Protein AF-A0A7H8XHR8-F1 (afdb_monomer_lite)

Structure (mmCIF, N/CA/C/O backbone):
data_AF-A0A7H8XHR8-F1
#
_entry.id   AF-A0A7H8XHR8-F1
#
loop_
_atom_site.group_PDB
_atom_site.id
_atom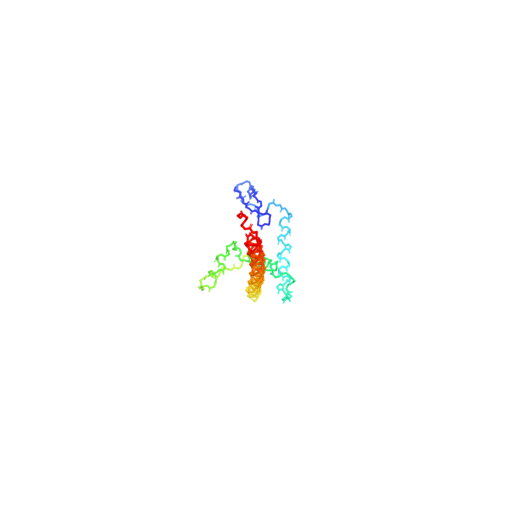_site.type_symbol
_atom_site.label_atom_id
_atom_site.label_alt_id
_atom_site.label_comp_id
_atom_site.label_asym_id
_atom_site.label_entity_id
_atom_site.label_seq_id
_atom_site.pdbx_PDB_ins_code
_atom_site.Cartn_x
_atom_site.Cartn_y
_atom_site.Cartn_z
_atom_site.occupancy
_atom_site.B_iso_or_equiv
_atom_site.auth_seq_id
_atom_site.auth_comp_id
_atom_site.auth_asym_id
_atom_site.auth_atom_id
_atom_site.pdbx_PDB_model_num
ATOM 1 N N . MET A 1 1 ? 20.477 23.011 -5.929 1.00 66.75 1 MET A N 1
ATOM 2 C CA . MET A 1 1 ? 19.076 22.559 -5.753 1.00 66.75 1 MET A CA 1
ATOM 3 C C . MET A 1 1 ? 19.053 21.343 -4.828 1.00 66.75 1 MET A C 1
ATOM 5 O O . MET A 1 1 ? 19.786 20.393 -5.094 1.00 66.75 1 MET A O 1
ATOM 9 N N . ARG A 1 2 ? 18.282 21.385 -3.732 1.00 75.19 2 ARG A N 1
ATOM 10 C CA . ARG A 1 2 ? 18.084 20.233 -2.830 1.00 75.19 2 ARG A CA 1
ATOM 11 C C . ARG A 1 2 ? 16.943 19.352 -3.350 1.00 75.19 2 ARG A C 1
ATOM 13 O O . ARG A 1 2 ? 15.961 19.881 -3.863 1.00 75.19 2 ARG A O 1
ATOM 20 N N . ARG A 1 3 ? 17.072 18.030 -3.226 1.00 73.44 3 ARG A N 1
ATOM 21 C CA . ARG A 1 3 ? 16.033 17.037 -3.563 1.00 73.44 3 ARG A CA 1
ATOM 22 C C . ARG A 1 3 ? 15.889 16.021 -2.434 1.00 73.44 3 ARG A C 1
ATOM 24 O O . ARG A 1 3 ? 16.845 15.812 -1.692 1.00 73.44 3 ARG A O 1
ATOM 31 N N . ARG A 1 4 ? 14.718 15.396 -2.309 1.00 80.62 4 ARG A N 1
ATOM 32 C CA . ARG A 1 4 ? 14.535 14.220 -1.447 1.00 80.62 4 ARG A CA 1
ATOM 33 C C . ARG A 1 4 ? 14.894 12.957 -2.210 1.00 80.62 4 ARG A C 1
ATOM 35 O O . ARG A 1 4 ? 14.512 12.809 -3.370 1.00 80.62 4 ARG A O 1
ATOM 42 N N . C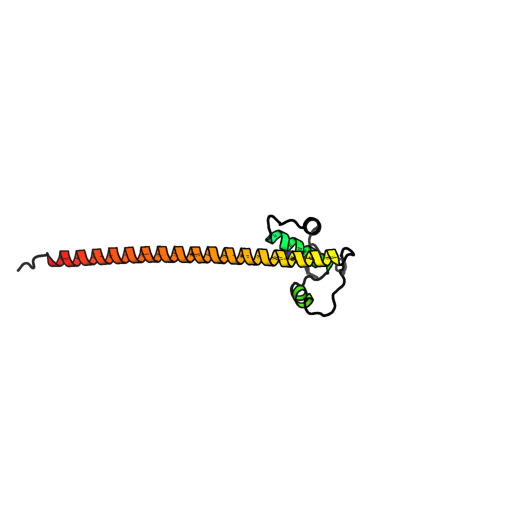YS A 1 5 ? 15.631 12.060 -1.568 1.00 79.94 5 CYS A N 1
ATOM 43 C CA . CYS A 1 5 ? 15.868 10.739 -2.124 1.00 79.94 5 CYS A CA 1
ATOM 44 C C . CYS A 1 5 ? 14.559 9.944 -2.096 1.00 79.94 5 CYS A C 1
ATOM 46 O O . CYS A 1 5 ? 13.907 9.891 -1.057 1.00 79.94 5 CYS A O 1
ATOM 48 N N . PRO A 1 6 ? 14.176 9.281 -3.194 1.00 78.75 6 PRO A N 1
ATOM 49 C CA . PRO A 1 6 ? 12.909 8.564 -3.242 1.00 78.75 6 PRO A CA 1
ATOM 50 C C . PRO A 1 6 ? 12.936 7.236 -2.452 1.00 78.75 6 PRO A C 1
ATOM 52 O O . PRO A 1 6 ? 11.921 6.549 -2.395 1.00 78.75 6 PRO A O 1
ATOM 55 N N . VAL A 1 7 ? 14.082 6.873 -1.859 1.00 82.56 7 VAL A N 1
ATOM 56 C CA . VAL A 1 7 ? 14.281 5.649 -1.065 1.00 82.56 7 VAL A CA 1
ATOM 57 C C . VAL A 1 7 ? 14.312 5.963 0.428 1.00 82.56 7 VAL A C 1
ATOM 59 O O . VAL A 1 7 ? 13.442 5.503 1.154 1.00 82.56 7 VAL A O 1
ATOM 62 N N . ASP A 1 8 ? 15.263 6.786 0.887 1.00 86.94 8 ASP A N 1
ATOM 63 C CA . ASP A 1 8 ? 15.427 7.100 2.317 1.00 86.94 8 ASP A CA 1
ATOM 64 C C . ASP A 1 8 ? 14.804 8.445 2.738 1.00 86.94 8 ASP A C 1
ATOM 66 O O . ASP A 1 8 ? 14.940 8.855 3.890 1.00 86.94 8 ASP A O 1
ATOM 70 N N . GLN A 1 9 ? 14.141 9.151 1.810 1.00 86.19 9 GLN A N 1
ATOM 71 C CA . GLN A 1 9 ? 13.495 10.460 2.006 1.00 86.19 9 GLN A CA 1
ATOM 72 C C . GLN A 1 9 ? 14.427 11.579 2.507 1.00 86.19 9 GLN A C 1
ATOM 74 O O . GLN A 1 9 ? 13.968 12.696 2.774 1.00 86.19 9 GLN A O 1
ATOM 79 N N . ARG A 1 10 ? 15.746 11.344 2.580 1.00 86.00 10 ARG A N 1
ATOM 80 C CA . ARG A 1 10 ? 16.707 12.351 3.039 1.00 86.00 10 ARG A CA 1
ATOM 81 C C . ARG A 1 10 ? 16.897 13.431 1.986 1.00 86.00 10 ARG A C 1
ATOM 83 O O . ARG A 1 10 ? 16.951 13.164 0.783 1.00 86.00 10 ARG A O 1
ATOM 90 N N . TRP A 1 11 ? 17.028 14.670 2.452 1.00 86.75 11 TRP A N 1
ATOM 91 C CA . TRP A 1 11 ? 17.407 15.793 1.603 1.00 86.75 11 TRP A CA 1
ATOM 92 C C . TRP A 1 11 ? 18.884 15.691 1.223 1.00 86.75 11 TRP A C 1
ATOM 94 O O . TRP A 1 11 ? 19.742 15.563 2.092 1.00 86.75 11 TRP A O 1
ATOM 104 N N . PHE A 1 12 ? 19.187 15.796 -0.067 1.00 80.81 12 PHE A N 1
ATOM 105 C CA . PHE A 1 12 ? 20.554 15.799 -0.579 1.00 80.81 12 PHE A CA 1
ATOM 106 C C . PHE A 1 12 ? 20.730 16.840 -1.690 1.00 80.81 12 PHE A C 1
ATOM 108 O O . PHE A 1 12 ? 19.766 17.302 -2.316 1.00 80.81 12 PHE A O 1
ATOM 115 N N . TYR A 1 13 ? 21.976 17.248 -1.918 1.00 79.94 13 TYR A N 1
ATOM 116 C CA . TYR A 1 13 ? 22.319 18.156 -3.006 1.00 79.94 13 TYR A CA 1
ATOM 117 C C . TYR A 1 13 ? 22.477 17.354 -4.294 1.00 79.94 13 TYR A C 1
ATOM 119 O O . TYR A 1 13 ? 23.400 16.564 -4.445 1.00 79.94 13 TYR A O 1
ATOM 127 N N . ALA A 1 14 ? 21.557 17.572 -5.231 1.00 67.31 14 ALA A N 1
ATOM 128 C CA . ALA A 1 14 ? 21.497 16.823 -6.482 1.00 67.31 14 ALA A CA 1
ATOM 129 C C . ALA A 1 14 ? 22.314 17.463 -7.618 1.00 67.31 14 ALA A C 1
ATOM 131 O O . ALA A 1 14 ? 22.210 17.015 -8.758 1.00 67.31 14 ALA A O 1
ATOM 132 N N . ALA A 1 15 ? 23.073 18.529 -7.341 1.00 67.81 15 ALA A N 1
ATOM 133 C CA . ALA A 1 15 ? 23.766 19.314 -8.357 1.00 67.81 15 ALA A CA 1
ATOM 134 C C . ALA A 1 15 ? 25.288 19.279 -8.181 1.00 67.81 15 ALA A C 1
ATOM 136 O O . ALA A 1 15 ? 25.786 19.516 -7.083 1.00 67.81 15 ALA A O 1
ATOM 137 N N . ARG A 1 16 ? 26.007 19.061 -9.286 1.00 60.28 16 ARG A N 1
ATOM 138 C CA . ARG A 1 16 ? 27.458 19.256 -9.405 1.00 60.28 16 ARG A CA 1
ATOM 139 C C . ARG A 1 16 ? 27.689 20.235 -10.555 1.00 60.28 16 ARG A C 1
ATOM 141 O O . ARG A 1 16 ? 27.140 20.037 -11.635 1.00 60.28 16 ARG A O 1
ATOM 148 N N . ASN A 1 17 ? 28.437 21.314 -10.319 1.00 65.88 17 ASN A N 1
ATOM 149 C CA . ASN A 1 17 ? 28.717 22.360 -11.318 1.00 65.88 17 ASN A CA 1
ATOM 150 C C . ASN A 1 17 ? 27.448 22.950 -11.973 1.00 65.88 17 ASN A C 1
ATOM 152 O O . ASN A 1 17 ? 27.365 23.084 -13.190 1.00 65.88 17 ASN A O 1
ATOM 156 N N . GLY A 1 18 ? 26.410 23.227 -11.177 1.00 61.94 18 GLY A N 1
ATOM 157 C CA . GLY A 1 18 ? 25.157 23.822 -11.668 1.00 61.94 18 GLY A CA 1
ATOM 158 C C . GLY A 1 18 ? 24.231 22.880 -12.454 1.00 61.94 18 GLY A C 1
ATOM 159 O O . GLY A 1 18 ? 23.101 23.263 -12.740 1.00 61.94 18 GLY A O 1
ATOM 160 N N . ARG A 1 19 ? 24.643 21.637 -12.750 1.00 57.28 19 ARG A N 1
ATOM 161 C CA . ARG A 1 19 ? 23.810 20.634 -13.434 1.00 57.28 19 ARG A CA 1
ATOM 162 C C . ARG A 1 19 ? 23.233 19.622 -12.450 1.00 57.28 19 ARG A C 1
ATOM 164 O O . ARG A 1 19 ? 23.935 19.140 -11.563 1.00 57.28 19 ARG A O 1
ATOM 171 N N . LEU A 1 20 ? 21.952 19.292 -12.622 1.00 61.00 20 LEU A N 1
ATOM 172 C CA . LEU A 1 20 ? 21.292 18.185 -11.926 1.00 61.00 20 LEU A CA 1
ATOM 173 C C . LEU A 1 20 ? 21.930 16.860 -12.360 1.00 61.00 20 LEU A C 1
ATOM 175 O O . LEU A 1 20 ? 21.929 16.542 -13.544 1.00 61.00 20 LEU A O 1
ATOM 179 N N . PHE A 1 21 ? 22.481 16.111 -11.408 1.00 66.62 21 PHE A N 1
ATOM 180 C CA . PHE A 1 21 ? 23.305 14.930 -11.682 1.00 66.62 21 PHE A CA 1
ATOM 181 C C . PHE A 1 21 ? 22.872 13.679 -10.903 1.00 66.62 21 PHE A C 1
ATOM 183 O O . PHE A 1 21 ? 23.086 12.568 -11.374 1.00 66.62 21 PHE A O 1
ATOM 190 N N . ALA A 1 22 ? 22.246 13.825 -9.729 1.00 65.44 22 ALA A N 1
ATOM 191 C CA . ALA A 1 22 ? 21.927 12.687 -8.864 1.00 65.44 22 ALA A CA 1
ATOM 192 C C . ALA A 1 22 ? 20.433 12.600 -8.514 1.00 65.44 22 ALA A C 1
ATOM 194 O O . ALA A 1 22 ? 19.825 13.567 -8.053 1.00 65.44 22 ALA A O 1
ATOM 195 N N . VAL A 1 23 ? 19.854 11.412 -8.715 1.00 72.25 23 VAL A N 1
ATOM 196 C CA . VAL A 1 23 ? 18.470 11.066 -8.330 1.00 72.25 23 VAL A CA 1
ATOM 197 C C . VAL A 1 23 ? 18.412 10.450 -6.926 1.00 72.25 23 VAL A C 1
ATOM 199 O O . VAL A 1 23 ? 17.413 10.592 -6.224 1.00 72.25 23 VAL A O 1
ATOM 202 N N . TYR A 1 24 ? 19.504 9.827 -6.484 1.00 79.00 24 TYR A N 1
ATOM 203 C CA . TYR A 1 24 ? 19.613 9.144 -5.196 1.00 79.00 24 TYR A CA 1
ATOM 204 C C . TYR A 1 24 ? 20.673 9.817 -4.327 1.00 79.00 24 TYR A C 1
ATOM 206 O O . TYR A 1 24 ? 21.667 10.322 -4.848 1.00 79.00 24 TYR A O 1
ATOM 214 N N . CYS A 1 25 ? 20.473 9.810 -3.008 1.00 79.19 25 CYS A N 1
ATOM 215 C CA . CYS A 1 25 ? 21.41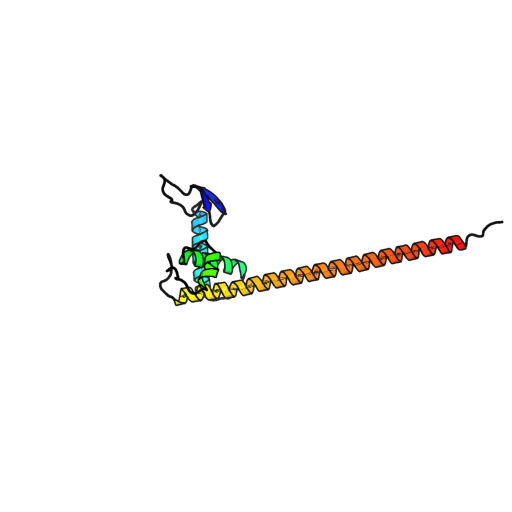5 10.421 -2.070 1.00 79.19 25 CYS A CA 1
ATOM 216 C C . CYS A 1 25 ? 22.725 9.628 -1.952 1.00 79.19 25 CYS A C 1
ATOM 218 O O . CYS A 1 25 ? 23.762 10.221 -1.665 1.00 79.19 25 CYS A O 1
ATOM 220 N N . ARG A 1 26 ? 22.680 8.304 -2.159 1.00 85.44 26 ARG A N 1
ATOM 221 C CA . ARG A 1 26 ? 23.824 7.388 -2.050 1.00 85.44 26 ARG A CA 1
ATOM 222 C C . ARG A 1 26 ? 23.708 6.212 -3.018 1.00 85.44 26 ARG A C 1
ATOM 224 O O . ARG A 1 26 ? 22.622 5.934 -3.538 1.00 85.44 26 ARG A O 1
ATOM 231 N N . ALA A 1 27 ? 24.823 5.513 -3.225 1.00 83.38 27 ALA A N 1
ATOM 232 C CA . ALA A 1 27 ? 24.890 4.329 -4.075 1.00 83.38 27 ALA A CA 1
ATOM 233 C C . ALA A 1 27 ? 23.987 3.198 -3.560 1.00 83.38 27 ALA A C 1
ATOM 235 O O . ALA A 1 27 ? 23.312 2.557 -4.362 1.00 83.38 27 ALA A O 1
ATOM 236 N N . GLU A 1 28 ? 23.880 3.015 -2.241 1.00 89.19 28 GLU A N 1
ATOM 237 C CA . GLU A 1 28 ? 23.023 1.985 -1.645 1.00 89.19 28 GLU A CA 1
ATOM 238 C C . GLU A 1 28 ? 21.544 2.254 -1.939 1.00 89.19 28 GLU A C 1
ATOM 240 O O . GLU A 1 28 ? 20.793 1.334 -2.243 1.00 89.19 28 GLU A O 1
ATOM 245 N N . CYS A 1 29 ? 21.121 3.523 -1.927 1.00 80.25 29 CYS A N 1
ATOM 246 C CA . CYS A 1 29 ? 19.750 3.898 -2.283 1.00 80.25 29 CYS A CA 1
ATOM 247 C C . CYS A 1 29 ? 19.454 3.633 -3.763 1.00 80.25 29 CYS A C 1
ATOM 249 O O . CYS A 1 29 ? 18.370 3.166 -4.102 1.00 80.25 29 CYS A O 1
ATOM 251 N N . LYS A 1 30 ? 20.420 3.898 -4.650 1.00 81.94 30 LYS A N 1
ATOM 252 C CA . LYS A 1 30 ? 20.295 3.542 -6.066 1.00 81.94 30 LYS A CA 1
ATOM 253 C C . LYS A 1 30 ? 20.152 2.023 -6.231 1.00 81.94 30 LYS A C 1
ATOM 255 O O . LYS A 1 30 ? 19.188 1.578 -6.846 1.00 81.94 30 LYS A O 1
ATOM 260 N N . ALA A 1 31 ? 21.056 1.248 -5.630 1.00 80.19 31 ALA A N 1
ATOM 261 C CA . ALA A 1 31 ? 21.053 -0.211 -5.710 1.00 80.19 31 ALA A CA 1
ATOM 262 C C . ALA A 1 31 ? 19.765 -0.822 -5.132 1.00 80.19 31 ALA A C 1
ATOM 264 O O . ALA A 1 31 ? 19.179 -1.721 -5.730 1.00 80.19 31 ALA A O 1
ATOM 265 N N . ALA A 1 32 ? 19.270 -0.290 -4.010 1.00 86.06 32 ALA A N 1
ATOM 266 C CA . ALA A 1 32 ? 18.004 -0.712 -3.417 1.00 86.06 32 ALA A CA 1
ATOM 267 C C . ALA A 1 32 ? 16.823 -0.481 -4.370 1.00 86.06 32 ALA A C 1
ATOM 269 O O . ALA A 1 32 ? 15.964 -1.354 -4.514 1.00 86.06 32 ALA A O 1
ATOM 270 N N . ARG A 1 33 ? 16.794 0.666 -5.061 1.00 86.62 33 ARG A N 1
ATOM 271 C CA . ARG A 1 33 ? 15.743 0.967 -6.038 1.00 86.62 33 ARG A CA 1
ATOM 272 C C . ARG A 1 33 ? 15.831 0.076 -7.277 1.00 86.62 33 ARG A C 1
ATOM 274 O O . ARG A 1 33 ? 14.802 -0.393 -7.750 1.00 86.62 33 ARG A O 1
ATOM 281 N N . GLU A 1 34 ? 17.029 -0.189 -7.783 1.00 85.25 34 GLU A N 1
ATOM 282 C CA . GLU A 1 34 ? 17.239 -1.111 -8.908 1.00 85.25 34 GLU A CA 1
ATOM 283 C C . GLU A 1 34 ? 16.808 -2.538 -8.547 1.00 85.25 34 GLU A C 1
ATOM 285 O O . GLU A 1 34 ? 16.068 -3.176 -9.296 1.00 85.25 34 GLU A O 1
ATOM 290 N N . ALA A 1 35 ? 17.170 -3.010 -7.352 1.00 88.56 35 ALA A N 1
ATOM 291 C CA . ALA A 1 35 ? 16.722 -4.301 -6.844 1.00 88.56 35 ALA A CA 1
ATOM 292 C C . ALA A 1 35 ? 15.190 -4.377 -6.732 1.00 88.56 35 ALA A C 1
ATOM 294 O O . ALA A 1 35 ? 14.602 -5.405 -7.067 1.00 88.56 35 ALA A O 1
ATOM 295 N N . GLN A 1 36 ? 14.541 -3.292 -6.301 1.00 90.06 36 GLN A N 1
ATOM 296 C CA . GLN A 1 36 ? 13.083 -3.190 -6.229 1.00 90.06 36 GLN A CA 1
ATOM 297 C C . GLN A 1 36 ? 12.423 -3.285 -7.609 1.00 90.06 36 GLN A C 1
ATOM 299 O O . GLN A 1 36 ? 11.496 -4.069 -7.795 1.00 90.06 36 GLN A O 1
ATOM 304 N N . ILE A 1 37 ? 12.952 -2.564 -8.599 1.00 88.94 37 ILE A N 1
ATOM 305 C CA . ILE A 1 37 ? 12.495 -2.642 -9.993 1.00 88.94 37 ILE A CA 1
ATOM 306 C C . ILE A 1 37 ? 12.645 -4.076 -10.525 1.00 88.94 37 ILE A C 1
ATOM 308 O O . ILE A 1 37 ? 11.715 -4.620 -11.116 1.00 88.94 37 ILE A O 1
ATOM 312 N N . HIS A 1 38 ? 13.781 -4.732 -10.270 1.00 89.38 38 HIS A N 1
ATOM 313 C CA . HIS A 1 38 ? 14.012 -6.114 -10.705 1.00 89.38 38 HIS A CA 1
ATOM 314 C C . HIS A 1 38 ? 13.091 -7.131 -10.018 1.00 89.38 38 HIS A C 1
ATOM 316 O O . HIS A 1 38 ? 12.709 -8.124 -10.640 1.00 89.38 38 HIS A O 1
ATOM 322 N N . ARG A 1 39 ? 12.734 -6.926 -8.744 1.00 91.25 39 ARG A N 1
ATOM 323 C CA . ARG A 1 39 ? 11.709 -7.743 -8.073 1.00 91.25 39 ARG A CA 1
ATOM 324 C C . ARG A 1 39 ? 10.349 -7.550 -8.728 1.00 91.25 39 ARG A C 1
ATOM 326 O O . ARG A 1 39 ? 9.785 -8.532 -9.194 1.00 91.25 39 ARG A O 1
ATOM 333 N N . ALA A 1 40 ? 9.906 -6.306 -8.896 1.00 90.69 40 ALA A N 1
ATOM 334 C CA . ALA A 1 40 ? 8.627 -5.992 -9.525 1.00 90.69 40 ALA A CA 1
ATOM 335 C C . ALA A 1 40 ? 8.492 -6.585 -10.939 1.00 90.69 40 ALA A C 1
ATOM 337 O O . ALA A 1 40 ? 7.438 -7.105 -11.295 1.00 90.69 40 ALA A O 1
ATOM 338 N N . ILE A 1 41 ? 9.567 -6.561 -11.740 1.00 89.75 41 ILE A N 1
ATOM 339 C CA . ILE A 1 41 ? 9.593 -7.188 -13.073 1.00 89.75 41 ILE A CA 1
ATOM 340 C C . ILE A 1 41 ? 9.417 -8.708 -12.972 1.00 89.75 41 ILE A C 1
ATOM 342 O O . ILE A 1 41 ? 8.640 -9.285 -13.732 1.00 89.75 41 ILE A O 1
ATOM 346 N N . ARG A 1 42 ? 10.125 -9.368 -12.046 1.00 90.31 42 ARG A N 1
ATOM 347 C CA . ARG A 1 42 ? 10.007 -10.822 -11.846 1.00 90.31 42 ARG A CA 1
ATOM 348 C C . ARG A 1 42 ? 8.620 -11.215 -11.354 1.00 90.31 42 ARG A C 1
ATOM 350 O O . ARG A 1 42 ? 8.070 -12.195 -11.846 1.00 90.31 42 ARG A O 1
ATOM 357 N N . ASP A 1 43 ? 8.050 -10.443 -10.440 1.00 91.06 43 ASP A N 1
ATOM 358 C CA . ASP A 1 43 ? 6.717 -10.697 -9.896 1.00 91.06 43 ASP A CA 1
ATOM 359 C C . ASP A 1 43 ? 5.638 -10.498 -10.958 1.00 91.06 43 ASP A C 1
ATOM 361 O O . ASP A 1 43 ? 4.714 -11.303 -11.065 1.00 91.06 43 ASP A O 1
ATOM 365 N N . LEU A 1 44 ? 5.787 -9.469 -11.798 1.00 89.50 44 LEU A N 1
ATOM 366 C CA . LEU A 1 44 ? 4.923 -9.262 -12.954 1.00 89.50 44 LEU A CA 1
ATOM 367 C C . LEU A 1 44 ? 5.014 -10.426 -13.949 1.00 89.50 44 LEU A C 1
ATOM 369 O O . LEU A 1 44 ? 3.996 -10.845 -14.488 1.00 89.50 44 LEU A O 1
ATOM 373 N N . ALA A 1 45 ? 6.218 -10.953 -14.187 1.00 89.56 45 ALA A N 1
ATOM 374 C CA . ALA A 1 45 ? 6.428 -12.069 -15.105 1.00 89.56 45 ALA A CA 1
ATOM 375 C C . ALA A 1 45 ? 5.886 -13.405 -14.568 1.00 89.56 45 ALA A C 1
ATOM 377 O O . ALA A 1 45 ? 5.448 -14.240 -15.354 1.00 89.56 45 ALA A O 1
ATOM 378 N N . ARG A 1 46 ? 5.929 -13.618 -13.247 1.00 88.56 46 ARG A N 1
ATOM 379 C CA . ARG A 1 46 ? 5.415 -14.835 -12.598 1.00 88.56 46 ARG A CA 1
ATOM 380 C C . ARG A 1 46 ? 3.902 -14.824 -12.400 1.00 88.56 46 ARG A C 1
ATOM 382 O O . ARG A 1 46 ? 3.319 -15.892 -12.272 1.00 88.56 46 ARG A O 1
ATOM 389 N N . ASP A 1 47 ? 3.304 -13.636 -12.318 1.00 83.12 47 ASP A N 1
ATOM 390 C CA . ASP A 1 47 ? 1.894 -13.400 -11.974 1.00 83.12 47 ASP A CA 1
ATOM 391 C C . ASP A 1 47 ? 1.401 -14.180 -10.739 1.00 83.12 47 ASP A C 1
ATOM 393 O O . ASP A 1 47 ? 0.228 -14.515 -10.608 1.00 83.12 47 ASP A O 1
ATOM 397 N N . SER A 1 48 ? 2.296 -14.456 -9.788 1.00 78.81 48 SER A N 1
ATOM 398 C CA . SER A 1 48 ? 1.941 -15.130 -8.542 1.00 78.81 48 SER A CA 1
ATOM 399 C C . SER A 1 48 ? 1.303 -14.157 -7.548 1.00 78.81 48 SER A C 1
ATOM 401 O O . SER A 1 48 ? 1.589 -12.946 -7.555 1.00 78.81 48 SER A O 1
ATOM 403 N N . ALA A 1 49 ? 0.451 -14.701 -6.675 1.00 82.56 49 ALA A N 1
ATOM 404 C CA . ALA A 1 49 ? -0.037 -13.993 -5.499 1.00 82.56 49 ALA A CA 1
ATOM 405 C C . ALA A 1 49 ? 1.154 -13.690 -4.567 1.00 82.56 49 ALA A C 1
ATOM 407 O O . ALA A 1 49 ? 1.950 -14.593 -4.307 1.00 82.56 49 ALA A O 1
ATOM 408 N N . PRO A 1 50 ? 1.334 -12.436 -4.123 1.00 88.50 50 PRO A N 1
ATOM 409 C CA . PRO A 1 50 ? 2.423 -12.084 -3.221 1.00 88.50 50 PRO A CA 1
ATOM 410 C C . PRO A 1 50 ? 2.104 -12.474 -1.773 1.00 88.50 50 PRO A C 1
ATOM 412 O O . PRO A 1 50 ? 0.958 -12.347 -1.344 1.00 88.50 50 PRO A O 1
ATOM 415 N N . ASP A 1 51 ? 3.135 -12.847 -1.013 1.00 90.06 51 ASP A N 1
ATOM 416 C CA . ASP A 1 51 ? 3.024 -13.085 0.435 1.00 90.06 51 ASP A CA 1
ATOM 417 C C . ASP A 1 51 ? 2.643 -11.800 1.193 1.00 90.06 51 ASP A C 1
ATOM 419 O O . ASP A 1 51 ? 1.858 -11.831 2.137 1.00 90.06 51 ASP A O 1
ATOM 423 N N . ASP A 1 52 ? 3.164 -10.652 0.740 1.00 93.56 52 ASP A N 1
ATOM 424 C CA . ASP A 1 52 ? 2.801 -9.319 1.229 1.00 93.56 52 ASP A CA 1
ATOM 425 C C . ASP A 1 52 ? 2.230 -8.461 0.080 1.00 93.56 52 ASP A C 1
ATOM 427 O O . ASP A 1 52 ? 2.984 -7.878 -0.713 1.00 93.56 52 ASP A O 1
ATOM 431 N N . PRO A 1 53 ? 0.891 -8.347 -0.021 1.00 93.75 53 PRO A N 1
ATOM 432 C CA . PRO A 1 53 ? 0.232 -7.521 -1.028 1.00 93.75 53 PRO A CA 1
ATOM 433 C C . PRO A 1 53 ? 0.592 -6.033 -0.956 1.00 93.75 53 PRO A C 1
ATOM 435 O O . PRO A 1 53 ? 0.598 -5.370 -1.995 1.00 93.75 53 PRO A O 1
ATOM 438 N N . ARG A 1 54 ? 0.916 -5.498 0.232 1.00 93.56 54 ARG A N 1
ATOM 439 C CA . ARG A 1 54 ? 1.273 -4.079 0.397 1.00 93.56 54 ARG A CA 1
ATOM 440 C C . ARG A 1 54 ? 2.664 -3.813 -0.158 1.00 93.56 54 ARG A C 1
ATOM 442 O O . ARG A 1 54 ? 2.830 -2.891 -0.955 1.00 93.56 54 ARG A O 1
ATOM 449 N N . ALA A 1 55 ? 3.644 -4.645 0.193 1.00 92.38 55 ALA A N 1
ATOM 450 C CA . ALA A 1 55 ? 4.988 -4.539 -0.374 1.00 92.38 55 ALA A CA 1
ATOM 451 C C . ALA A 1 55 ? 4.974 -4.728 -1.900 1.00 92.38 55 ALA A C 1
ATOM 453 O O . ALA A 1 55 ? 5.588 -3.947 -2.628 1.00 92.38 55 ALA A O 1
ATOM 454 N N . ALA A 1 56 ? 4.209 -5.705 -2.397 1.00 93.69 56 ALA A N 1
ATOM 455 C CA . ALA A 1 56 ? 4.067 -5.942 -3.831 1.00 93.69 56 ALA A CA 1
ATOM 456 C C . ALA A 1 56 ? 3.415 -4.763 -4.572 1.00 93.69 56 ALA A C 1
ATOM 458 O O . ALA A 1 56 ? 3.816 -4.452 -5.696 1.00 93.69 56 ALA A O 1
ATOM 459 N N . LEU A 1 57 ? 2.433 -4.089 -3.957 1.00 93.06 57 LEU A N 1
ATOM 460 C CA . LEU A 1 57 ? 1.830 -2.878 -4.516 1.00 93.06 57 LEU A CA 1
ATOM 461 C C . LEU A 1 57 ? 2.869 -1.761 -4.656 1.00 93.06 57 LEU A C 1
ATOM 463 O O . LEU A 1 57 ? 2.988 -1.173 -5.729 1.00 93.06 57 LEU A O 1
ATOM 467 N N . VAL A 1 58 ? 3.657 -1.511 -3.608 1.00 91.62 58 VAL A N 1
ATOM 468 C CA . VAL A 1 58 ? 4.713 -0.488 -3.629 1.00 91.62 58 VAL A CA 1
ATOM 469 C C . VAL A 1 58 ? 5.756 -0.795 -4.708 1.00 91.62 58 VAL A C 1
ATOM 471 O O . VAL A 1 58 ? 6.122 0.091 -5.481 1.00 91.62 58 VAL A O 1
ATOM 474 N N . ASP A 1 59 ? 6.211 -2.046 -4.808 1.00 92.31 59 ASP A N 1
ATOM 475 C CA . ASP A 1 59 ? 7.174 -2.476 -5.828 1.00 92.31 59 ASP A CA 1
ATOM 476 C C . ASP A 1 59 ? 6.603 -2.278 -7.252 1.00 92.31 59 ASP A C 1
ATOM 478 O O . ASP A 1 59 ? 7.297 -1.765 -8.138 1.00 92.31 59 ASP A O 1
ATOM 482 N N . ALA A 1 60 ? 5.320 -2.588 -7.470 1.00 91.00 60 ALA A N 1
ATOM 483 C CA . ALA A 1 60 ? 4.639 -2.378 -8.748 1.00 91.00 60 ALA A CA 1
ATOM 484 C C . ALA A 1 60 ? 4.466 -0.887 -9.105 1.00 91.00 60 ALA A C 1
ATOM 486 O O . ALA A 1 60 ? 4.688 -0.495 -10.253 1.00 91.00 60 ALA A O 1
ATOM 487 N N . GLU A 1 61 ? 4.127 -0.030 -8.140 1.00 89.12 61 GLU A N 1
ATOM 488 C CA . GLU A 1 61 ? 4.019 1.422 -8.347 1.00 89.12 61 GLU A CA 1
ATOM 489 C C . GLU A 1 61 ? 5.381 2.071 -8.637 1.00 89.12 61 GLU A C 1
ATOM 491 O O . GLU A 1 61 ? 5.484 2.993 -9.455 1.00 89.12 61 GLU A O 1
ATOM 496 N N . VAL A 1 62 ? 6.449 1.552 -8.028 1.00 88.69 62 VAL A N 1
ATOM 497 C CA . VAL A 1 62 ? 7.827 1.937 -8.345 1.00 88.69 62 VAL A CA 1
ATOM 498 C C . VAL A 1 62 ? 8.182 1.563 -9.781 1.00 88.69 62 VAL A C 1
ATOM 500 O O . VAL A 1 62 ? 8.723 2.402 -10.505 1.00 88.69 62 VAL A O 1
ATOM 503 N N . LEU A 1 63 ? 7.848 0.346 -10.221 1.00 88.69 63 LEU A N 1
ATOM 504 C CA . LEU A 1 63 ? 8.057 -0.076 -11.608 1.00 88.69 63 LEU A CA 1
ATOM 505 C C . LEU A 1 63 ? 7.259 0.789 -12.591 1.00 88.69 63 LEU A C 1
ATOM 507 O O . LEU A 1 63 ? 7.791 1.191 -13.624 1.00 88.69 63 LEU A O 1
ATOM 511 N N . TYR A 1 64 ? 6.014 1.127 -12.253 1.00 86.31 64 TYR A N 1
ATOM 512 C CA . TYR A 1 64 ? 5.181 2.019 -13.058 1.00 86.31 64 TYR A CA 1
ATOM 513 C C . TYR A 1 64 ? 5.828 3.401 -13.194 1.00 86.31 64 TYR A C 1
ATOM 515 O O . TYR A 1 64 ? 6.036 3.895 -14.302 1.00 86.31 64 TYR A O 1
ATOM 523 N N . THR A 1 65 ? 6.221 4.003 -12.073 1.00 81.44 65 THR A N 1
ATOM 524 C CA . THR A 1 65 ? 6.886 5.313 -12.047 1.00 81.44 65 THR A CA 1
ATOM 525 C C . THR A 1 65 ? 8.180 5.294 -12.854 1.00 81.44 65 THR A C 1
ATOM 527 O O . THR A 1 65 ? 8.472 6.240 -13.585 1.00 81.44 65 THR A O 1
ATOM 530 N N . TRP A 1 66 ? 8.935 4.196 -12.771 1.00 80.56 66 TRP A N 1
ATOM 531 C CA . TRP A 1 66 ? 10.137 4.000 -13.567 1.00 80.56 66 TRP A CA 1
ATOM 532 C C . TRP A 1 66 ? 9.822 3.911 -15.067 1.00 80.56 66 TRP A C 1
ATOM 534 O O . TRP A 1 66 ? 10.433 4.630 -15.849 1.00 80.56 66 TRP A O 1
ATOM 544 N N . TRP A 1 67 ? 8.836 3.120 -15.499 1.00 81.94 67 TRP A N 1
ATOM 545 C CA . TRP A 1 67 ? 8.484 3.019 -16.923 1.00 81.94 67 TRP A CA 1
ATOM 546 C C . TRP A 1 67 ? 7.933 4.310 -17.517 1.00 81.94 67 TRP A C 1
ATOM 548 O O . TRP A 1 67 ? 8.263 4.617 -18.661 1.00 81.94 67 TRP A O 1
ATOM 558 N N . TYR A 1 68 ? 7.121 5.061 -16.777 1.00 73.56 68 TYR A N 1
ATOM 559 C CA . TYR A 1 68 ? 6.385 6.210 -17.315 1.00 73.56 68 TYR A CA 1
ATOM 560 C C . TYR A 1 68 ? 6.968 7.575 -16.923 1.00 73.56 68 TYR A C 1
ATOM 562 O O . TYR A 1 68 ? 6.517 8.593 -17.436 1.00 73.56 68 TYR A O 1
ATOM 570 N N . GLY A 1 69 ? 7.976 7.627 -16.048 1.00 63.69 69 GLY A N 1
ATOM 571 C CA . GLY A 1 69 ? 8.658 8.868 -15.662 1.00 63.69 69 GLY A CA 1
ATOM 572 C C . GLY A 1 69 ? 7.811 9.841 -14.829 1.00 63.69 69 GLY A C 1
ATOM 573 O O . GLY A 1 69 ? 8.250 10.961 -14.563 1.00 63.69 69 GLY A O 1
ATOM 574 N N . THR A 1 70 ? 6.610 9.446 -14.399 1.00 58.81 70 THR A N 1
ATOM 575 C CA . THR A 1 70 ? 5.699 10.294 -13.622 1.00 58.81 70 THR A CA 1
ATOM 576 C C . THR A 1 70 ? 5.815 9.979 -12.130 1.00 58.81 70 THR A C 1
ATOM 578 O O . THR A 1 70 ? 5.304 8.960 -11.683 1.00 58.81 70 THR A O 1
ATOM 581 N N . ASN A 1 71 ? 6.415 10.874 -11.337 1.00 49.00 71 ASN A N 1
ATOM 582 C CA . ASN A 1 71 ? 6.376 10.811 -9.861 1.00 49.00 71 ASN A CA 1
ATOM 583 C C . ASN A 1 71 ? 5.012 11.238 -9.268 1.00 49.00 71 ASN A C 1
ATOM 585 O O . ASN A 1 71 ? 4.905 11.434 -8.060 1.00 49.00 71 ASN A O 1
ATOM 589 N N . ASP A 1 72 ? 3.992 11.457 -10.101 1.00 44.00 72 ASP A N 1
ATOM 590 C CA . ASP A 1 72 ? 2.713 12.023 -9.681 1.00 44.00 72 ASP A CA 1
ATOM 591 C C . ASP A 1 72 ? 1.591 10.976 -9.746 1.00 44.00 72 ASP A C 1
ATOM 593 O O . ASP A 1 72 ? 1.066 10.663 -10.816 1.00 44.00 72 ASP A O 1
ATOM 597 N N . HIS A 1 73 ? 1.196 10.452 -8.581 1.00 41.91 73 HIS A N 1
ATOM 598 C CA . HIS A 1 73 ? 0.076 9.514 -8.445 1.00 41.91 73 HIS A CA 1
ATOM 599 C C . HIS A 1 73 ? -1.270 10.113 -8.915 1.00 41.91 73 HIS A C 1
ATOM 601 O O . HIS A 1 73 ? -2.200 9.360 -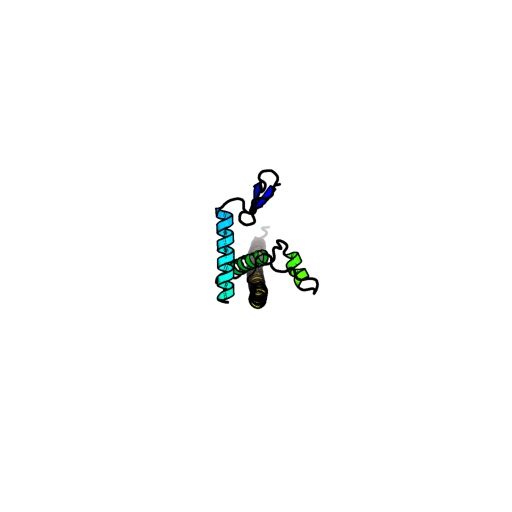9.221 1.00 41.91 73 HIS A O 1
ATOM 607 N N . ARG A 1 74 ? -1.412 11.451 -9.009 1.00 38.94 74 ARG A N 1
ATOM 608 C CA . ARG A 1 74 ? -2.616 12.093 -9.577 1.00 38.94 74 ARG A CA 1
ATOM 609 C C . ARG A 1 74 ? -2.706 11.927 -11.091 1.00 38.94 74 ARG A C 1
ATOM 611 O O . ARG A 1 74 ? -3.812 11.729 -11.598 1.00 38.94 74 ARG A O 1
ATOM 618 N N . LEU A 1 75 ? -1.576 11.929 -11.801 1.00 41.16 75 LEU A N 1
ATOM 619 C CA . LEU A 1 75 ? -1.554 11.632 -13.235 1.00 41.16 75 LEU A CA 1
ATOM 620 C C . LEU A 1 75 ? -1.990 10.193 -13.495 1.00 41.16 75 LEU A C 1
ATOM 622 O O . LEU A 1 75 ? -2.695 9.958 -14.466 1.00 41.16 75 LEU A O 1
ATOM 626 N N . THR A 1 76 ? -1.712 9.259 -12.582 1.00 47.34 76 THR A N 1
ATOM 627 C CA . THR A 1 76 ? -2.230 7.887 -12.657 1.00 47.34 76 THR A CA 1
ATOM 628 C C . THR A 1 76 ? -3.760 7.827 -12.623 1.00 47.34 76 THR A C 1
ATOM 630 O O . THR A 1 76 ? -4.297 6.878 -13.167 1.00 47.34 76 THR A O 1
ATOM 633 N N . ARG A 1 77 ? -4.488 8.807 -12.048 1.00 41.78 77 ARG A N 1
ATOM 634 C CA . ARG A 1 77 ? -5.968 8.892 -12.138 1.00 41.78 77 ARG A CA 1
ATOM 635 C C . ARG A 1 77 ? -6.458 9.582 -13.416 1.00 41.78 77 ARG A C 1
ATOM 637 O O . ARG A 1 77 ? -7.431 9.119 -13.999 1.00 41.78 77 ARG A O 1
ATOM 644 N N . GLN A 1 78 ? -5.796 10.648 -13.874 1.00 39.28 78 GLN A N 1
ATOM 645 C CA . GLN A 1 78 ? -6.128 11.313 -15.150 1.00 39.28 78 GLN A CA 1
ATOM 646 C C . GLN A 1 78 ? -5.779 10.461 -16.385 1.00 39.28 78 GLN A C 1
ATOM 648 O O . GLN A 1 78 ? -6.426 10.596 -17.422 1.00 39.28 78 GLN A O 1
ATOM 653 N N . TYR A 1 79 ? -4.828 9.529 -16.260 1.00 43.00 79 TYR A N 1
ATOM 654 C CA . TYR A 1 79 ? -4.437 8.552 -17.287 1.00 43.00 79 TYR A CA 1
ATOM 655 C C . TYR A 1 79 ? -5.617 7.699 -17.796 1.00 43.00 79 TYR A C 1
ATOM 657 O O . TYR A 1 79 ? -5.609 7.240 -18.937 1.00 43.00 79 TYR A O 1
ATOM 665 N N . TRP A 1 80 ? -6.664 7.539 -16.979 1.00 47.09 80 TRP A N 1
ATOM 666 C CA . TRP A 1 80 ? -7.879 6.779 -17.294 1.00 47.09 80 TRP A CA 1
ATOM 667 C C . TRP A 1 80 ? -8.966 7.593 -18.023 1.00 47.09 80 TRP A C 1
ATOM 669 O O . TRP A 1 80 ? -10.035 7.061 -18.301 1.00 47.09 80 TRP A O 1
ATOM 679 N N . GLY A 1 81 ? -8.708 8.870 -18.341 1.00 36.06 81 GLY A N 1
ATOM 680 C CA . GLY A 1 81 ? -9.688 9.826 -18.881 1.00 36.06 81 GLY A CA 1
ATOM 681 C C . GLY A 1 81 ? -9.564 10.187 -20.372 1.00 36.06 81 GLY A C 1
ATOM 682 O O . GLY A 1 81 ? -10.066 11.233 -20.766 1.00 36.06 81 GLY A O 1
ATOM 683 N N . ASN A 1 82 ? -8.924 9.361 -21.210 1.00 38.50 82 ASN A N 1
ATOM 684 C CA . ASN A 1 82 ? -8.877 9.504 -22.684 1.00 38.50 82 ASN A CA 1
ATOM 685 C C . ASN A 1 82 ? -8.050 10.655 -23.313 1.00 38.50 82 ASN A C 1
ATOM 687 O O . ASN A 1 82 ? -8.206 10.906 -24.507 1.00 38.50 82 ASN A O 1
ATOM 691 N N . ALA A 1 83 ? -7.098 11.291 -22.622 1.00 35.88 83 ALA A N 1
ATOM 692 C CA . ALA A 1 83 ? -6.230 12.303 -23.249 1.00 35.88 83 ALA A CA 1
ATOM 693 C C . ALA A 1 83 ? -4.734 11.942 -23.172 1.00 35.88 83 ALA A C 1
ATOM 695 O O . ALA A 1 83 ? -4.166 11.882 -22.089 1.00 35.88 83 ALA A O 1
ATOM 696 N N . GLY A 1 84 ? -4.108 11.714 -24.338 1.00 43.69 84 GLY A N 1
ATOM 697 C CA . GLY A 1 84 ? -2.653 11.766 -24.562 1.00 43.69 84 GLY A CA 1
ATOM 698 C C . GLY A 1 84 ? -1.787 10.903 -23.638 1.00 43.69 84 GLY A C 1
ATOM 699 O O . GLY A 1 84 ? -1.220 11.398 -22.670 1.00 43.69 84 GLY A O 1
ATOM 700 N N . ARG A 1 85 ? -1.625 9.614 -23.961 1.00 49.19 85 ARG A N 1
ATOM 701 C CA . ARG A 1 85 ? -0.775 8.695 -23.182 1.00 49.19 85 ARG A CA 1
ATOM 702 C C . ARG A 1 85 ? 0.710 9.055 -23.363 1.00 49.19 85 ARG A C 1
ATOM 704 O O . ARG A 1 85 ? 1.198 8.925 -24.488 1.00 49.19 85 ARG A O 1
ATOM 711 N N . PRO A 1 86 ? 1.461 9.447 -22.315 1.00 48.91 86 PRO A N 1
ATOM 712 C CA . PRO A 1 86 ? 2.910 9.556 -22.426 1.00 48.91 86 PRO A CA 1
ATOM 713 C C . PRO A 1 86 ? 3.505 8.188 -22.779 1.00 48.91 86 PRO A C 1
ATOM 715 O O . PRO A 1 86 ? 3.195 7.166 -22.158 1.00 48.91 86 PRO A O 1
ATOM 718 N N . GLY A 1 87 ? 4.345 8.164 -23.815 1.00 49.06 87 GLY A N 1
ATOM 719 C CA . GLY A 1 87 ? 5.157 6.997 -24.132 1.00 49.06 87 GLY A CA 1
ATOM 720 C C . GLY A 1 87 ? 6.073 6.675 -22.951 1.00 49.06 87 GLY A C 1
ATOM 721 O O . GLY A 1 87 ? 6.511 7.589 -22.249 1.00 49.06 87 GLY A O 1
ATOM 722 N N . PRO A 1 88 ? 6.351 5.396 -22.686 1.00 54.97 88 PRO A N 1
ATOM 723 C CA . PRO A 1 88 ? 7.239 5.062 -21.596 1.00 54.97 88 PRO A CA 1
ATOM 724 C C . PRO A 1 88 ? 8.647 5.617 -21.837 1.00 54.97 88 PRO A C 1
ATOM 726 O O . PRO A 1 88 ? 9.176 5.539 -22.943 1.00 54.97 88 PRO A O 1
ATOM 729 N N . VAL A 1 89 ? 9.258 6.128 -20.774 1.00 62.25 89 VAL A N 1
ATOM 730 C CA . VAL A 1 89 ? 10.605 6.714 -20.779 1.00 62.25 89 VAL A CA 1
ATOM 731 C C . VAL A 1 89 ? 11.678 5.627 -20.651 1.00 62.25 89 VAL A C 1
ATOM 733 O O . VAL A 1 89 ? 12.781 5.774 -21.173 1.00 62.25 89 VAL A O 1
ATOM 736 N N . HIS A 1 90 ? 11.348 4.513 -19.984 1.00 59.84 90 HIS A N 1
ATOM 737 C CA . HIS A 1 90 ? 12.295 3.435 -19.669 1.00 59.84 90 HIS A CA 1
ATOM 738 C C . HIS A 1 90 ? 11.767 2.013 -19.974 1.00 59.84 90 HIS A C 1
ATOM 740 O O . HIS A 1 90 ? 12.337 1.035 -19.498 1.00 59.84 90 HIS A O 1
ATOM 746 N N . ALA A 1 91 ? 10.662 1.857 -20.717 1.00 57.34 91 ALA A N 1
ATOM 747 C CA . ALA A 1 91 ? 9.937 0.576 -20.752 1.00 57.34 91 ALA A CA 1
ATOM 748 C C . ALA A 1 91 ? 10.551 -0.556 -21.593 1.00 57.34 91 ALA A C 1
ATOM 750 O O . ALA A 1 91 ? 11.320 -0.316 -22.524 1.00 57.34 91 ALA A O 1
ATOM 751 N N . PRO A 1 92 ? 10.062 -1.795 -21.359 1.00 59.91 92 PRO A N 1
ATOM 752 C CA . PRO A 1 92 ? 9.977 -2.833 -22.381 1.00 59.91 92 PRO A CA 1
ATOM 753 C C . PRO A 1 92 ? 9.074 -2.404 -23.549 1.00 59.91 92 PRO A C 1
ATOM 755 O O . PRO A 1 92 ? 8.041 -1.758 -23.370 1.00 59.91 92 PRO A O 1
ATOM 758 N N . ALA A 1 93 ? 9.416 -2.838 -24.761 1.00 55.78 93 ALA A N 1
ATOM 759 C CA . ALA A 1 93 ? 8.735 -2.434 -25.993 1.00 55.78 93 ALA A CA 1
ATOM 760 C C . ALA A 1 93 ? 7.264 -2.904 -26.114 1.00 55.78 93 ALA A C 1
ATOM 762 O O . ALA A 1 93 ? 6.540 -2.424 -26.986 1.00 55.78 93 ALA A O 1
ATOM 763 N N . SER A 1 94 ? 6.788 -3.837 -25.275 1.00 76.88 94 SER A N 1
ATOM 764 C CA . SER A 1 94 ? 5.496 -4.498 -25.505 1.00 76.88 94 SER A CA 1
ATOM 765 C C . SER A 1 94 ? 4.303 -3.779 -24.835 1.00 76.88 94 SER A C 1
ATOM 767 O O . SER A 1 94 ? 4.299 -3.534 -23.624 1.00 76.88 94 SER A O 1
ATOM 769 N N . PRO A 1 95 ? 3.220 -3.473 -25.582 1.00 75.81 95 PRO A N 1
ATOM 770 C CA . PRO A 1 95 ? 1.956 -3.001 -25.007 1.00 75.81 95 PRO A CA 1
ATOM 771 C C . PRO A 1 95 ? 1.348 -3.962 -23.975 1.00 75.81 95 PRO A C 1
ATOM 773 O O . PRO A 1 95 ? 0.728 -3.514 -23.016 1.00 75.81 95 PRO A O 1
ATOM 776 N N . ARG A 1 96 ? 1.563 -5.275 -24.136 1.00 82.38 96 ARG A N 1
ATOM 777 C CA . ARG A 1 96 ? 1.037 -6.302 -23.225 1.00 82.38 96 ARG A CA 1
ATOM 778 C C . ARG A 1 96 ? 1.657 -6.227 -21.830 1.00 82.38 96 ARG A C 1
ATOM 780 O O . ARG A 1 96 ? 0.921 -6.281 -20.857 1.00 82.38 96 ARG A O 1
ATOM 787 N N . ALA A 1 97 ? 2.976 -6.043 -21.721 1.00 83.00 97 ALA A N 1
ATOM 788 C CA . ALA A 1 97 ? 3.641 -5.912 -20.419 1.00 83.00 97 ALA A CA 1
ATOM 789 C C . ALA A 1 97 ? 3.166 -4.663 -19.664 1.00 83.00 97 ALA A C 1
ATOM 791 O O . ALA A 1 97 ? 2.969 -4.694 -18.451 1.00 83.00 97 ALA A O 1
ATOM 792 N N . ARG A 1 98 ? 2.924 -3.574 -20.403 1.00 79.56 98 ARG A N 1
ATOM 793 C CA . ARG A 1 98 ? 2.354 -2.339 -19.858 1.00 79.56 98 ARG A CA 1
ATOM 794 C C . ARG A 1 98 ? 0.962 -2.561 -19.275 1.00 79.56 98 ARG A C 1
ATOM 796 O O . ARG A 1 98 ? 0.727 -2.152 -18.144 1.00 79.56 98 ARG A O 1
ATOM 803 N N . GLN A 1 99 ? 0.076 -3.218 -20.023 1.00 82.88 99 GLN A N 1
ATOM 804 C CA . GLN A 1 99 ? -1.270 -3.527 -19.541 1.00 82.88 99 GLN A CA 1
ATOM 805 C C . GLN A 1 99 ? -1.232 -4.478 -18.339 1.00 82.88 99 GLN A C 1
ATOM 807 O O . GLN A 1 99 ? -1.890 -4.215 -17.342 1.00 82.88 99 GLN A O 1
ATOM 812 N N . ALA A 1 100 ? -0.392 -5.516 -18.385 1.00 88.12 100 ALA A N 1
ATOM 813 C CA . ALA A 1 100 ? -0.256 -6.467 -17.286 1.00 88.12 100 ALA A CA 1
ATOM 814 C C . ALA A 1 100 ? 0.173 -5.793 -15.971 1.00 88.12 100 ALA A C 1
ATOM 816 O O . ALA A 1 100 ? -0.349 -6.133 -14.912 1.00 88.12 100 ALA A O 1
ATOM 8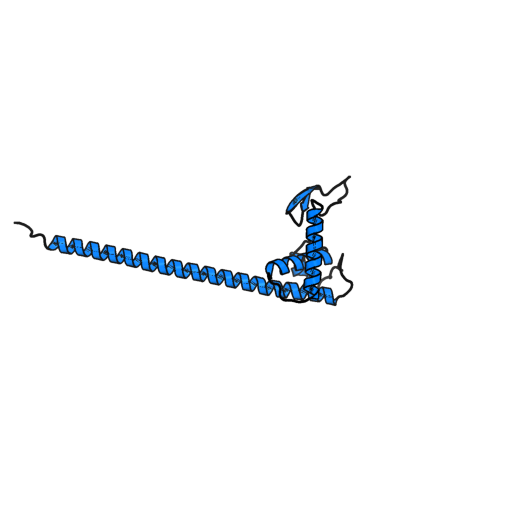17 N N . LEU A 1 101 ? 1.094 -4.819 -16.024 1.00 88.50 101 LEU A N 1
ATOM 818 C CA . LEU A 1 101 ? 1.497 -4.063 -14.834 1.00 88.50 101 LEU A CA 1
ATOM 819 C C . LEU A 1 101 ? 0.330 -3.260 -14.258 1.00 88.50 101 LEU A C 1
ATOM 821 O O . LEU A 1 101 ? 0.127 -3.249 -13.048 1.00 88.50 101 LEU A O 1
ATOM 825 N N . VAL A 1 102 ? -0.429 -2.600 -15.129 1.00 86.06 102 VAL A N 1
ATOM 826 C CA . VAL A 1 102 ? -1.595 -1.805 -14.738 1.00 86.06 102 VAL A CA 1
ATOM 827 C C . VAL A 1 102 ? -2.654 -2.692 -14.081 1.00 86.06 102 VAL A C 1
ATOM 829 O O . VAL A 1 102 ? -3.052 -2.427 -12.948 1.00 86.06 102 VAL A O 1
ATOM 832 N N . ASP A 1 103 ? -3.021 -3.799 -14.728 1.00 88.50 103 ASP A N 1
ATOM 833 C CA . ASP A 1 103 ? -3.998 -4.746 -14.189 1.00 88.50 103 ASP A CA 1
ATOM 834 C C . ASP A 1 103 ? -3.536 -5.310 -12.839 1.00 88.50 103 ASP A C 1
ATOM 836 O O . ASP A 1 103 ? -4.337 -5.484 -11.918 1.00 88.50 103 ASP A O 1
ATOM 840 N N . ARG A 1 104 ? -2.232 -5.577 -12.695 1.00 90.06 104 ARG A N 1
ATOM 841 C CA . ARG A 1 104 ? -1.646 -6.052 -11.439 1.00 90.06 104 ARG A CA 1
ATOM 842 C C . ARG A 1 104 ? -1.749 -5.006 -10.331 1.00 90.06 104 ARG A C 1
ATOM 844 O O . ARG A 1 104 ? -2.142 -5.369 -9.226 1.00 90.06 104 ARG A O 1
ATOM 851 N N . ILE A 1 105 ? -1.453 -3.735 -10.606 1.00 91.00 105 ILE A N 1
ATOM 852 C CA . ILE A 1 105 ? -1.612 -2.645 -9.628 1.00 91.00 105 ILE A CA 1
ATOM 853 C C . ILE A 1 105 ? -3.071 -2.545 -9.172 1.00 91.00 105 ILE A C 1
ATOM 855 O O . ILE A 1 105 ? -3.331 -2.493 -7.972 1.00 91.00 105 ILE A O 1
ATOM 859 N N . ASP A 1 106 ? -4.030 -2.591 -10.097 1.00 89.50 106 ASP A N 1
ATOM 860 C CA . ASP A 1 106 ? -5.455 -2.501 -9.755 1.00 89.50 106 ASP A CA 1
ATOM 861 C C . ASP A 1 106 ? -5.958 -3.721 -8.971 1.00 89.50 106 ASP A C 1
ATOM 863 O O . ASP A 1 106 ? -6.833 -3.601 -8.107 1.00 89.50 106 ASP A O 1
ATOM 867 N N . ARG A 1 107 ? -5.420 -4.918 -9.242 1.00 91.62 107 ARG A N 1
ATOM 868 C CA . ARG A 1 107 ? -5.675 -6.108 -8.414 1.00 91.62 107 ARG A CA 1
ATOM 869 C C . ARG A 1 107 ? -5.112 -5.928 -7.004 1.00 91.62 107 ARG A C 1
ATOM 871 O O . ARG A 1 107 ? -5.842 -6.132 -6.039 1.00 91.62 107 ARG A O 1
ATOM 878 N N . LEU A 1 108 ? -3.852 -5.511 -6.883 1.00 92.69 108 LEU A N 1
ATOM 879 C CA . LEU A 1 108 ? -3.184 -5.337 -5.591 1.00 92.69 108 LEU A CA 1
ATOM 880 C C . LEU A 1 108 ? -3.852 -4.257 -4.738 1.00 92.69 108 LEU A C 1
ATOM 882 O O . LEU A 1 108 ? -4.068 -4.485 -3.554 1.00 92.69 108 LEU A O 1
ATOM 886 N N . ARG A 1 109 ? -4.266 -3.131 -5.332 1.00 92.88 109 ARG A N 1
ATOM 887 C CA . ARG A 1 109 ? -5.024 -2.086 -4.626 1.00 92.88 109 ARG A CA 1
ATOM 888 C C . ARG A 1 109 ? -6.319 -2.616 -4.034 1.00 92.88 109 ARG A C 1
ATOM 890 O O . ARG A 1 109 ? -6.569 -2.400 -2.860 1.00 92.88 109 ARG A O 1
ATOM 897 N N . ARG A 1 110 ? -7.102 -3.374 -4.809 1.00 93.56 110 ARG A N 1
ATOM 898 C CA . ARG A 1 110 ? -8.345 -3.980 -4.306 1.00 93.56 110 ARG A CA 1
ATOM 899 C C . ARG A 1 110 ? -8.100 -4.925 -3.133 1.00 93.56 110 ARG A C 1
ATOM 901 O O . ARG A 1 110 ? -8.868 -4.903 -2.178 1.00 93.56 110 ARG A O 1
ATOM 908 N N . VAL A 1 111 ? -7.036 -5.726 -3.197 1.00 94.56 111 VAL A N 1
ATOM 909 C CA . VAL A 1 111 ? -6.646 -6.622 -2.098 1.00 94.56 111 VAL A CA 1
ATOM 910 C C . VAL A 1 111 ? -6.238 -5.819 -0.862 1.00 94.56 111 VAL A C 1
ATOM 912 O O . VAL A 1 111 ? -6.724 -6.101 0.226 1.00 94.56 111 VAL A O 1
ATOM 915 N N . VAL A 1 112 ? -5.393 -4.796 -1.016 1.00 94.12 112 VAL A N 1
ATOM 916 C CA . VAL A 1 112 ? -4.953 -3.942 0.099 1.00 94.12 112 VAL A CA 1
ATOM 917 C C . VAL A 1 112 ? -6.130 -3.191 0.726 1.00 94.12 112 VAL A C 1
ATOM 919 O O . VAL A 1 112 ? -6.296 -3.257 1.940 1.00 94.12 112 VAL A O 1
ATOM 922 N N . ASP A 1 113 ? -7.000 -2.581 -0.081 1.00 94.38 113 ASP A N 1
ATOM 923 C CA . ASP A 1 113 ? -8.204 -1.891 0.396 1.00 94.38 113 ASP A CA 1
ATOM 924 C C . ASP A 1 113 ? -9.128 -2.838 1.177 1.00 94.38 113 ASP A C 1
ATOM 926 O O . ASP A 1 113 ? -9.765 -2.445 2.155 1.00 94.38 113 ASP A O 1
ATOM 930 N N . GLN A 1 114 ? -9.236 -4.097 0.742 1.00 95.06 114 GLN A N 1
ATOM 931 C CA . GLN A 1 114 ? -10.013 -5.103 1.454 1.00 95.06 114 GLN A CA 1
ATOM 932 C C . GLN A 1 114 ? -9.375 -5.461 2.801 1.00 95.06 114 GLN A C 1
ATOM 934 O O . GLN A 1 114 ? -10.086 -5.479 3.805 1.00 95.06 114 GLN A O 1
ATOM 939 N N . LEU A 1 115 ? -8.056 -5.676 2.841 1.00 93.81 115 LEU A N 1
ATOM 940 C CA . LEU A 1 115 ? -7.325 -5.939 4.084 1.00 93.81 115 LEU A CA 1
ATOM 941 C C . LEU A 1 115 ? -7.457 -4.780 5.080 1.00 93.81 115 LEU A C 1
ATOM 943 O O . LEU A 1 115 ? -7.620 -5.016 6.275 1.00 93.81 115 LEU A O 1
ATOM 947 N N . ASP A 1 116 ? -7.413 -3.537 4.599 1.00 93.50 116 ASP A N 1
ATOM 948 C CA . ASP A 1 116 ? -7.585 -2.351 5.441 1.00 93.50 116 ASP A CA 1
ATOM 949 C C . ASP A 1 116 ? -9.006 -2.294 6.024 1.00 93.50 116 ASP A C 1
ATOM 951 O O . ASP A 1 116 ? -9.176 -2.136 7.233 1.00 93.50 116 ASP A O 1
ATOM 955 N N . ARG A 1 117 ? -10.039 -2.542 5.207 1.00 94.88 117 ARG A N 1
ATOM 956 C CA . ARG A 1 117 ? -11.432 -2.614 5.687 1.00 94.88 117 ARG A CA 1
ATOM 957 C C . ARG A 1 117 ? -11.653 -3.741 6.691 1.00 94.88 117 ARG A C 1
ATOM 959 O O . ARG A 1 117 ? -12.441 -3.589 7.621 1.00 94.88 117 ARG A O 1
ATOM 966 N N . GLU A 1 118 ? -11.027 -4.894 6.489 1.00 95.38 118 GLU A N 1
ATOM 967 C CA . GLU A 1 118 ? -11.123 -6.025 7.416 1.00 95.38 118 GLU A CA 1
ATOM 968 C C . GLU A 1 118 ? -10.457 -5.699 8.756 1.00 95.38 118 GLU A C 1
ATOM 970 O O . GLU A 1 118 ? -11.053 -5.952 9.806 1.00 95.38 118 GLU A O 1
ATOM 975 N N . ALA A 1 119 ? -9.288 -5.053 8.730 1.00 92.44 119 ALA A N 1
ATOM 976 C CA . ALA A 1 119 ? -8.614 -4.570 9.930 1.00 92.44 119 ALA A CA 1
ATOM 977 C C . ALA A 1 119 ? -9.463 -3.532 10.687 1.00 92.44 119 ALA A C 1
ATOM 979 O O . ALA A 1 119 ? -9.634 -3.643 11.902 1.00 92.44 119 ALA A O 1
ATOM 980 N N . GLU A 1 120 ? -10.064 -2.573 9.978 1.00 93.62 120 GLU A N 1
ATOM 981 C CA . GLU A 1 120 ? -10.973 -1.582 10.568 1.00 93.62 120 GLU A CA 1
ATOM 982 C C . GLU A 1 120 ? -12.201 -2.232 11.216 1.00 93.62 120 GLU A C 1
ATOM 984 O O . GLU A 1 120 ? -12.595 -1.859 12.323 1.00 93.62 120 GLU A O 1
ATOM 989 N N . ARG A 1 121 ? -12.805 -3.232 10.560 1.00 95.00 121 ARG A N 1
ATOM 990 C CA . ARG A 1 121 ? -13.946 -3.975 11.119 1.00 95.00 121 ARG A CA 1
ATOM 991 C C . ARG A 1 121 ? -13.559 -4.751 12.372 1.00 95.00 121 ARG A C 1
ATOM 993 O O . ARG A 1 121 ? -14.305 -4.710 13.350 1.00 95.00 121 ARG A O 1
ATOM 1000 N N . ALA A 1 122 ? -12.419 -5.440 12.351 1.00 94.50 122 ALA A N 1
ATOM 1001 C CA . ALA A 1 122 ? -11.929 -6.200 13.496 1.00 94.50 122 ALA A CA 1
ATOM 1002 C C . ALA A 1 122 ? -11.664 -5.282 14.699 1.00 94.50 122 ALA A C 1
ATOM 1004 O O . ALA A 1 122 ? -12.080 -5.578 15.819 1.00 94.50 122 ALA A O 1
ATOM 1005 N N . GLU A 1 123 ? -11.047 -4.126 14.461 1.00 94.81 123 GLU A N 1
ATOM 1006 C CA . GLU A 1 123 ? -10.795 -3.122 15.493 1.00 94.81 123 GLU A CA 1
ATOM 1007 C C . GLU A 1 123 ? -12.099 -2.509 16.032 1.00 94.81 123 GLU A C 1
ATOM 1009 O O . GLU A 1 123 ? -12.287 -2.400 17.244 1.00 94.81 123 GLU A O 1
ATOM 1014 N N . ALA A 1 124 ? -13.056 -2.178 15.161 1.00 92.62 124 ALA A N 1
ATOM 1015 C CA . ALA A 1 124 ? -14.367 -1.692 15.588 1.00 92.62 124 ALA A CA 1
ATOM 1016 C C . ALA A 1 124 ? -15.124 -2.732 16.432 1.00 92.62 124 ALA A C 1
ATOM 1018 O O . ALA A 1 124 ? -15.781 -2.379 17.414 1.00 92.62 124 ALA A O 1
ATOM 1019 N N . GLN A 1 125 ? -15.025 -4.015 16.076 1.00 95.12 125 GLN A N 1
ATOM 1020 C CA . GLN A 1 125 ? -15.621 -5.105 16.843 1.00 95.12 125 GLN A CA 1
ATOM 1021 C C . GLN A 1 125 ? -14.973 -5.245 18.224 1.00 95.12 125 GLN A C 1
ATOM 1023 O O . GLN A 1 125 ? -15.699 -5.369 19.212 1.00 95.12 125 GLN A O 1
ATOM 1028 N N . ARG A 1 126 ? -13.640 -5.159 18.313 1.00 93.88 126 ARG A N 1
ATOM 1029 C CA . ARG A 1 126 ? -12.923 -5.159 19.596 1.00 93.88 126 ARG A CA 1
ATOM 1030 C C . ARG A 1 126 ? -13.383 -4.023 20.506 1.00 93.88 126 ARG A C 1
ATOM 1032 O O . ARG A 1 126 ? -13.776 -4.286 21.638 1.00 93.88 126 ARG A O 1
ATOM 1039 N N . ARG A 1 127 ? -13.453 -2.792 19.992 1.00 92.31 127 ARG A N 1
ATOM 1040 C CA . ARG A 1 127 ? -13.922 -1.628 20.768 1.00 92.31 127 ARG A CA 1
ATOM 1041 C C . ARG A 1 127 ? -15.348 -1.792 21.281 1.00 92.31 127 ARG A C 1
ATOM 1043 O O . ARG A 1 127 ? -15.638 -1.418 22.412 1.00 92.31 127 ARG A O 1
ATOM 1050 N N . ARG A 1 128 ? -16.246 -2.367 20.473 1.00 92.75 128 ARG A N 1
ATOM 1051 C CA . ARG A 1 128 ? -17.621 -2.665 20.910 1.00 92.75 128 ARG A CA 1
ATOM 1052 C C . ARG A 1 128 ? -17.636 -3.678 22.050 1.00 92.75 128 ARG A C 1
ATOM 1054 O O . ARG A 1 128 ? -18.334 -3.458 23.028 1.00 92.75 128 ARG A O 1
ATOM 1061 N N . GLN A 1 129 ? -16.857 -4.753 21.944 1.00 93.00 129 GLN A N 1
ATOM 1062 C CA . GLN A 1 129 ? -16.764 -5.764 23.001 1.00 93.00 129 GLN A CA 1
ATOM 1063 C C . GLN A 1 129 ? -16.185 -5.187 24.297 1.00 93.00 129 GLN A C 1
ATOM 1065 O O . GLN A 1 129 ? -16.706 -5.470 25.373 1.00 93.00 129 GLN A O 1
ATOM 1070 N N . GLU A 1 130 ? -15.144 -4.360 24.199 1.00 93.00 130 GLU A N 1
ATOM 1071 C CA . GLU A 1 130 ? -14.543 -3.662 25.340 1.00 93.00 130 GLU A CA 1
ATOM 1072 C C . GLU A 1 130 ? -15.552 -2.706 26.000 1.00 93.00 130 GLU A C 1
ATOM 1074 O O . GLU A 1 130 ? -15.730 -2.756 27.215 1.00 93.00 130 GLU A O 1
ATOM 1079 N N . ALA A 1 131 ? -16.297 -1.921 25.213 1.00 89.88 131 ALA A N 1
ATOM 1080 C CA . ALA A 1 131 ? -17.344 -1.035 25.726 1.00 89.88 131 ALA A CA 1
ATOM 1081 C C . ALA A 1 131 ? -18.496 -1.803 26.397 1.00 89.88 131 ALA A C 1
ATOM 1083 O O . ALA A 1 131 ? -18.976 -1.397 27.453 1.00 89.88 131 ALA A O 1
ATOM 1084 N N . THR A 1 132 ? -18.928 -2.932 25.823 1.00 93.12 132 THR A N 1
ATOM 1085 C CA . THR A 1 132 ? -19.952 -3.787 26.442 1.00 93.12 132 THR A CA 1
ATOM 1086 C C . THR A 1 132 ? -19.470 -4.364 27.771 1.00 93.12 132 THR A C 1
ATOM 1088 O O . THR A 1 132 ? -20.223 -4.340 28.741 1.00 93.12 132 THR A O 1
ATOM 1091 N N . ARG A 1 133 ? -18.221 -4.844 27.842 1.00 92.62 133 ARG A N 1
ATOM 1092 C CA . ARG A 1 133 ? -17.636 -5.350 29.094 1.00 92.62 133 ARG A CA 1
ATOM 1093 C C . ARG A 1 133 ? -17.563 -4.260 30.161 1.00 92.62 133 ARG A C 1
ATOM 1095 O O . ARG A 1 133 ? -18.006 -4.493 31.278 1.00 92.62 133 ARG A O 1
ATOM 1102 N N . ALA A 1 134 ? -17.090 -3.068 29.797 1.00 89.94 134 ALA A N 1
ATOM 1103 C CA . ALA A 1 134 ? -17.037 -1.929 30.710 1.00 89.94 134 ALA A CA 1
ATOM 1104 C C . ALA A 1 134 ? -18.434 -1.527 31.219 1.00 89.94 134 ALA A C 1
ATOM 1106 O O . ALA A 1 134 ? -18.602 -1.252 32.403 1.00 89.94 134 ALA A O 1
ATOM 1107 N N . GLY A 1 135 ? -19.453 -1.549 30.352 1.00 90.50 135 GLY A N 1
ATOM 1108 C CA . GLY A 1 135 ? -20.837 -1.272 30.745 1.00 90.50 135 GLY A CA 1
ATOM 1109 C C . GLY A 1 135 ? -21.417 -2.309 31.713 1.00 90.50 135 GLY A C 1
ATOM 1110 O O . GLY A 1 135 ? -22.092 -1.942 32.668 1.00 90.50 135 GLY A O 1
ATOM 1111 N N . GLN A 1 136 ? -21.126 -3.598 31.506 1.00 93.44 136 GLN A N 1
ATOM 1112 C CA . GLN A 1 136 ? -21.545 -4.664 32.425 1.00 93.44 136 GLN A CA 1
ATOM 1113 C C . GLN A 1 136 ? -20.874 -4.540 33.796 1.00 93.44 136 GLN A C 1
ATOM 1115 O O . GLN A 1 136 ? -21.521 -4.749 34.818 1.00 93.44 136 GLN A O 1
ATOM 1120 N N . GLU A 1 137 ? -19.590 -4.188 33.823 1.00 93.00 137 GLU A N 1
ATOM 1121 C CA . GLU A 1 137 ? -18.855 -3.975 35.068 1.00 93.00 137 GLU A CA 1
ATOM 1122 C C . GLU A 1 137 ? -19.374 -2.752 35.833 1.00 93.00 137 GLU A C 1
ATOM 1124 O O . GLU A 1 137 ? -19.608 -2.848 37.035 1.00 93.00 137 GLU A O 1
ATOM 1129 N N . ALA A 1 138 ? -19.655 -1.646 35.136 1.00 90.94 138 ALA A N 1
ATOM 1130 C CA . ALA A 1 138 ? -20.268 -0.463 35.735 1.00 90.94 138 ALA A CA 1
ATOM 1131 C C . ALA A 1 138 ? -21.647 -0.771 36.344 1.00 90.94 138 ALA A C 1
ATOM 1133 O O . ALA A 1 138 ? -21.898 -0.409 37.490 1.00 90.94 138 ALA A O 1
ATOM 1134 N N . ALA A 1 139 ? -22.502 -1.503 35.620 1.00 92.75 139 ALA A N 1
ATOM 1135 C CA . ALA A 1 139 ? -23.812 -1.913 36.125 1.00 92.75 139 ALA A CA 1
ATOM 1136 C C . ALA A 1 139 ? -23.701 -2.830 37.355 1.00 92.75 139 ALA A C 1
ATOM 1138 O O . ALA A 1 139 ? -24.484 -2.703 38.294 1.00 92.75 139 ALA A O 1
ATOM 1139 N N . ARG A 1 140 ? -22.707 -3.731 37.383 1.00 95.00 140 ARG A N 1
ATOM 1140 C CA . ARG A 1 140 ? -22.453 -4.584 38.552 1.00 95.00 140 ARG A CA 1
ATOM 1141 C C . ARG A 1 140 ? -22.055 -3.752 39.774 1.00 95.00 140 ARG A C 1
ATOM 1143 O O . ARG A 1 140 ? -22.597 -3.978 40.848 1.00 95.00 140 ARG A O 1
ATOM 1150 N N . ILE A 1 141 ? -21.152 -2.786 39.600 1.00 93.94 141 ILE A N 1
ATOM 1151 C CA . ILE A 1 141 ? -20.703 -1.887 40.676 1.00 93.94 141 ILE A CA 1
ATOM 1152 C C . ILE A 1 141 ? -21.872 -1.055 41.215 1.00 93.94 141 ILE A C 1
ATOM 1154 O O . ILE A 1 141 ? -22.027 -0.930 42.427 1.00 93.94 141 ILE A O 1
ATOM 1158 N N . GLU A 1 142 ? -22.712 -0.509 40.333 1.00 93.81 142 GLU A N 1
ATOM 1159 C CA . GLU A 1 142 ? -23.894 0.265 40.730 1.00 93.81 142 GLU A CA 1
ATOM 1160 C C . GLU A 1 142 ? -24.879 -0.592 41.535 1.00 93.81 142 GLU A C 1
ATOM 1162 O O . GLU A 1 142 ? -25.346 -0.171 42.591 1.00 93.81 142 GLU A O 1
ATOM 1167 N N . GLN A 1 143 ? -25.119 -1.831 41.102 1.00 94.56 143 GLN A N 1
ATOM 1168 C CA . GLN A 1 143 ? -26.002 -2.753 41.809 1.00 94.56 143 GLN A CA 1
ATOM 1169 C C . GLN A 1 143 ? -25.433 -3.194 43.168 1.00 94.56 143 GLN A C 1
ATOM 1171 O O . GLN A 1 143 ? -26.178 -3.311 44.142 1.00 94.56 143 GLN A O 1
ATOM 1176 N N . GLU A 1 144 ? -24.122 -3.427 43.262 1.00 94.56 144 GLU A N 1
ATOM 1177 C CA . GLU A 1 144 ? -23.435 -3.702 44.531 1.00 94.56 144 GLU A CA 1
ATOM 1178 C C . GLU A 1 144 ? -23.554 -2.510 45.496 1.00 94.56 144 GLU A C 1
ATOM 1180 O O . GLU A 1 144 ? -23.878 -2.706 46.669 1.00 94.56 144 GLU A O 1
ATOM 1185 N N . ALA A 1 145 ? -23.377 -1.281 45.000 1.00 93.00 145 ALA A N 1
ATOM 1186 C CA . ALA A 1 145 ? -23.526 -0.060 45.790 1.00 93.00 145 ALA A CA 1
ATOM 1187 C C . ALA A 1 145 ? -24.974 0.169 46.259 1.00 93.00 145 ALA A C 1
ATOM 1189 O O . ALA A 1 145 ? -25.199 0.490 47.426 1.00 93.00 145 ALA A O 1
ATOM 1190 N N . GLU A 1 146 ? -25.966 -0.041 45.389 1.00 94.88 146 GLU A N 1
ATOM 1191 C CA . GLU A 1 146 ? -27.385 0.083 45.742 1.00 94.88 146 GLU A CA 1
ATOM 1192 C C . GLU A 1 146 ? -27.796 -0.955 46.796 1.00 94.88 146 GLU A C 1
ATOM 1194 O O . GLU A 1 146 ? -28.513 -0.636 47.748 1.00 94.88 146 GLU A O 1
ATOM 1199 N N . ASN A 1 147 ? -27.315 -2.194 46.667 1.00 93.69 147 ASN A N 1
ATOM 1200 C CA . ASN A 1 147 ? -27.565 -3.245 47.652 1.00 93.69 147 ASN A CA 1
ATOM 1201 C C . ASN A 1 147 ? -26.921 -2.928 49.008 1.00 93.69 147 ASN A C 1
ATOM 1203 O O . ASN A 1 147 ? -27.554 -3.157 50.039 1.00 93.69 147 ASN A O 1
ATOM 1207 N N . ALA A 1 148 ? -25.701 -2.382 49.017 1.00 92.75 148 ALA A N 1
ATOM 1208 C CA . ALA A 1 148 ? -25.037 -1.945 50.243 1.00 92.75 148 ALA A CA 1
ATOM 1209 C C . ALA A 1 148 ? -25.825 -0.822 50.934 1.00 92.75 148 ALA A C 1
ATOM 1211 O O . ALA A 1 148 ? -26.138 -0.927 52.118 1.00 92.75 148 ALA A O 1
ATOM 1212 N N . TRP A 1 149 ? -26.243 0.194 50.176 1.00 92.56 149 TRP A N 1
ATOM 1213 C CA . TRP A 1 149 ? -27.057 1.294 50.696 1.00 92.56 149 TRP A CA 1
ATOM 1214 C C . TRP A 1 149 ? -28.411 0.823 51.254 1.00 92.56 149 TRP A C 1
ATOM 1216 O O . TRP A 1 149 ? -28.839 1.260 52.322 1.00 92.56 149 TRP A O 1
ATOM 1226 N N . ARG A 1 150 ? -29.085 -0.121 50.580 1.00 91.38 150 ARG A N 1
ATOM 1227 C CA . ARG A 1 150 ? -30.318 -0.739 51.101 1.00 91.38 150 ARG A CA 1
ATOM 1228 C C . ARG A 1 150 ? -30.090 -1.487 52.412 1.00 91.38 150 ARG A C 1
ATOM 1230 O O . ARG A 1 150 ? -30.948 -1.427 53.289 1.00 91.38 150 ARG A O 1
ATOM 1237 N N . ALA A 1 151 ? -28.970 -2.196 52.541 1.00 90.88 151 ALA A N 1
ATOM 1238 C CA . ALA A 1 151 ? -28.632 -2.909 53.768 1.00 90.88 151 ALA A CA 1
ATOM 1239 C C . ALA A 1 151 ? -28.409 -1.941 54.943 1.00 90.88 151 ALA A C 1
ATOM 1241 O O . ALA A 1 151 ? -28.909 -2.202 56.034 1.00 90.88 151 ALA A O 1
ATOM 1242 N N . GLU A 1 152 ? -27.738 -0.807 54.711 1.00 88.25 152 GLU A N 1
ATOM 1243 C CA . GLU A 1 152 ? -27.569 0.254 55.715 1.00 88.25 152 GLU A CA 1
ATOM 1244 C C . GLU A 1 152 ? -28.915 0.836 56.173 1.00 88.25 152 GLU A C 1
ATOM 1246 O O . GLU A 1 152 ? -29.148 0.975 57.373 1.00 88.25 152 GLU A O 1
ATOM 1251 N N . LEU A 1 153 ? -29.830 1.122 55.238 1.00 86.75 153 LEU A N 1
ATOM 1252 C CA . LEU A 1 153 ? -31.171 1.620 55.566 1.00 86.75 153 LEU A CA 1
ATOM 1253 C C . LEU A 1 153 ? -31.973 0.641 56.427 1.00 86.75 153 LEU A C 1
ATOM 1255 O O . LEU A 1 153 ? -32.643 1.064 57.365 1.00 86.75 153 LEU A O 1
ATOM 1259 N N . LEU A 1 154 ? -31.924 -0.654 56.106 1.00 86.56 154 LEU A N 1
ATOM 1260 C CA . LEU A 1 154 ? -32.621 -1.681 56.881 1.00 86.56 154 LEU A CA 1
ATOM 1261 C C . LEU A 1 154 ? -32.004 -1.848 58.274 1.00 86.56 154 LEU A C 1
ATOM 1263 O O . LEU A 1 154 ? -32.741 -1.925 59.250 1.00 86.56 154 LEU A O 1
ATOM 1267 N N . ALA A 1 155 ? -30.674 -1.822 58.383 1.00 81.75 155 ALA A N 1
ATOM 1268 C CA . ALA A 1 155 ? -29.988 -1.905 59.670 1.00 81.75 155 ALA A CA 1
ATOM 1269 C C . ALA A 1 155 ? -30.304 -0.706 60.586 1.00 81.75 155 ALA A C 1
ATOM 1271 O O . ALA A 1 155 ? -30.468 -0.887 61.788 1.00 81.75 155 ALA A O 1
ATOM 1272 N N . GLY A 1 156 ? -30.438 0.502 60.027 1.00 74.12 156 GLY A N 1
ATOM 1273 C CA . GLY A 1 156 ? -30.826 1.698 60.783 1.00 74.12 156 GLY A CA 1
ATOM 1274 C C . GLY A 1 156 ? -32.302 1.743 61.201 1.00 74.12 156 GLY A C 1
ATOM 1275 O O . GLY A 1 156 ? -32.655 2.518 62.084 1.00 74.12 156 GLY A O 1
ATOM 1276 N N . LEU A 1 157 ? -33.172 0.927 60.592 1.00 64.12 157 LEU A N 1
ATOM 1277 C CA . LEU A 1 157 ? -34.578 0.783 60.998 1.00 64.12 157 LEU A CA 1
ATOM 1278 C C . LEU A 1 157 ? -34.764 -0.197 62.169 1.00 64.12 157 LEU A C 1
ATOM 1280 O O . LEU A 1 157 ? -35.768 -0.103 62.872 1.00 64.12 157 LEU A O 1
ATOM 1284 N N . ASP A 1 158 ? -33.811 -1.109 62.380 1.00 59.09 158 ASP A N 1
ATOM 1285 C CA .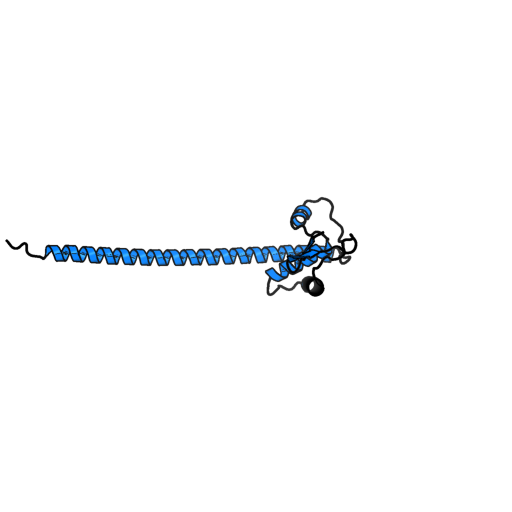 ASP A 1 158 ? -33.816 -2.090 63.474 1.00 59.09 158 ASP A CA 1
ATOM 1286 C C . ASP A 1 158 ? -33.164 -1.560 64.769 1.00 59.09 158 ASP A C 1
ATOM 1288 O O . ASP A 1 158 ? -33.192 -2.246 65.794 1.00 59.09 158 ASP A O 1
ATOM 1292 N N . GLU A 1 159 ? -32.598 -0.345 64.770 1.00 56.12 159 GLU A N 1
ATOM 1293 C CA . GLU A 1 159 ? -32.190 0.310 66.016 1.00 56.12 159 GLU A CA 1
ATOM 1294 C C . GLU A 1 159 ? -33.447 0.750 66.787 1.00 56.12 159 GLU A C 1
ATOM 1296 O O . GLU A 1 159 ? -34.187 1.618 66.314 1.00 56.12 159 GLU A O 1
ATOM 1301 N N . PRO A 1 160 ? -33.731 0.176 67.975 1.00 51.19 160 PRO A N 1
ATOM 1302 C CA . PRO A 1 160 ? -34.864 0.614 68.766 1.00 51.19 160 PRO A CA 1
ATOM 1303 C C . PRO A 1 160 ? -34.624 2.072 69.143 1.00 51.19 160 PRO A C 1
ATOM 1305 O O . PRO A 1 160 ? -33.647 2.393 69.822 1.00 51.19 160 PRO A O 1
ATOM 1308 N N . THR A 1 161 ? -35.522 2.956 68.714 1.00 57.72 161 THR A N 1
ATOM 1309 C CA . THR A 1 161 ? -35.648 4.299 69.274 1.00 57.72 161 THR A CA 1
ATOM 1310 C C . THR A 1 161 ? -35.919 4.138 70.764 1.00 57.72 161 THR A C 1
ATOM 1312 O O . THR A 1 161 ? -37.054 3.901 71.173 1.00 57.72 161 THR A O 1
ATOM 1315 N N . GLY A 1 162 ? -34.846 4.158 71.553 1.00 52.72 162 GLY A N 1
ATOM 1316 C CA . GLY A 1 162 ? -34.896 4.138 73.003 1.00 52.72 162 GLY A CA 1
ATOM 1317 C C . GLY A 1 162 ? -35.530 5.431 73.487 1.00 52.72 162 GLY A C 1
ATOM 1318 O O . GLY A 1 162 ? -34.862 6.464 73.533 1.00 52.72 162 GLY A O 1
ATOM 1319 N N . GLU A 1 163 ? -36.824 5.353 73.790 1.00 42.81 163 GLU A N 1
ATOM 1320 C CA . GLU A 1 163 ? -37.476 6.177 74.812 1.00 42.81 163 GLU A CA 1
ATOM 1321 C C . GLU A 1 163 ? -37.082 5.699 76.216 1.00 42.81 163 GLU A C 1
ATOM 1323 O O . GLU A 1 163 ? -36.952 4.467 76.420 1.00 42.81 163 GLU A O 1
#

Sequence (163 aa):
MRRRCPVDQRWFYAARNGRLFAVYCRAECKAAREAQIHRAIRDLARDSAPDDPRAALVDAEVLYTWWYGTNDHRLTRQYWGNAGRPGPVHAPASPRARQALVDRIDRLRRVVDQLDREAERAEAQRRRQEATRAGQEAARIEQEAENAWRAELLAGLDEPTGE

Secondary structure (DSSP, 8-state):
-EEE-TTT--EEE-EETTEE--SSSSHHHHHHHHHHHHHHHHHHHHTPPPS-HHHHHHHHHHHHHHHH----TTHHHHTTSSS-PPPPSS--S-HHHHHHHHHHHHHHHHHHHHHHHHHHHHHHHHHHHHHHHHHHHHHHHHHHHHHHHHHHHHHHHSS----

Foldseek 3Di:
DWDQAPQPRDIDDQDDPNDRHDNHRDPVSVVVLVVLLVVLLVCLVVVDDDPDLVSNLVSLVSNVCQQQVDPDVVVVVCCPVPDDRRHTPHDDPDPVSVVSSVVSNVVSVVVVVVVVVVVVVVVVVVVVVVVVVVVVVVVVVVVVVVVVVVVVVVVVVPPPPDD

pLDDT: mean 79.26, std 16.92, range [35.88, 95.38]

Radius of gyration: 31.15 Å; chains: 1; bounding box: 66×39×101 Å

Organism: NCBI:txid47853